Protein AF-A0A0G0PL38-F1 (afdb_monomer_lite)

Radius of gyration: 12.96 Å; chains: 1; bounding box: 29×23×40 Å

Foldseek 3Di:
DDPLQFPFDPQVLQVQLLVLLLVLLCVVCPVRCPPVPSVVLNVVRVPDDRGTNSSVVSLVVDDPVSSVVSLVSDDPVSNVSVVNNVDDD

Sequence (89 aa):
MTVLYYIPPTNEIFEEVRTKAIDLWKAIDSDNDKYGYATSKISQIKDIGNVSDNLMYIVAMFDSGNQVKLIEKLSEEAKEAIEARLNEN

Structure (mmCIF, N/CA/C/O backbone):
data_AF-A0A0G0PL38-F1
#
_entry.id   AF-A0A0G0PL38-F1
#
loop_
_atom_site.group_PDB
_atom_site.id
_atom_site.type_symbol
_atom_site.label_atom_id
_atom_site.label_alt_id
_atom_site.label_comp_id
_atom_site.label_asym_id
_atom_site.label_entity_id
_atom_site.label_seq_id
_atom_site.pdbx_PDB_ins_code
_atom_site.Cartn_x
_atom_site.Cartn_y
_atom_site.Cartn_z
_atom_site.occupancy
_atom_site.B_iso_or_equiv
_atom_site.auth_seq_id
_atom_site.auth_comp_id
_atom_site.auth_asym_id
_atom_site.auth_atom_id
_atom_site.pdbx_PDB_model_num
ATOM 1 N N . MET A 1 1 ? -3.626 -15.130 12.311 1.00 60.94 1 MET A N 1
ATOM 2 C CA . MET A 1 1 ? -4.130 -14.002 11.501 1.00 60.94 1 MET A CA 1
ATOM 3 C C . MET A 1 1 ? -5.315 -13.427 12.242 1.00 60.94 1 MET A C 1
ATOM 5 O O . MET A 1 1 ? -6.121 -14.216 12.723 1.00 60.94 1 MET A O 1
ATOM 9 N N . THR A 1 2 ? -5.333 -12.106 12.405 1.00 66.44 2 THR A N 1
ATOM 10 C CA . THR A 1 2 ? -6.341 -11.361 13.175 1.00 66.44 2 THR A CA 1
ATOM 11 C C . THR A 1 2 ? -7.706 -11.419 12.490 1.00 66.44 2 THR A C 1
ATOM 13 O O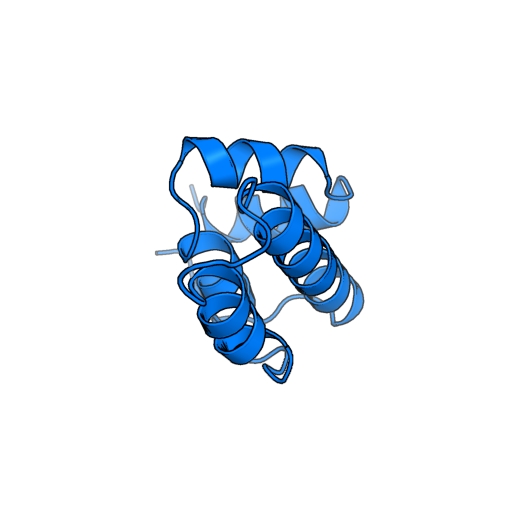 . THR A 1 2 ? -7.778 -11.653 11.277 1.00 66.44 2 THR A O 1
ATOM 16 N N . VAL A 1 3 ? -8.792 -11.171 13.225 1.00 76.88 3 VAL A N 1
ATOM 17 C CA . VAL A 1 3 ? -10.130 -11.048 12.613 1.00 76.88 3 VAL A CA 1
ATOM 18 C C . VAL A 1 3 ? -10.167 -9.854 11.651 1.00 76.88 3 VAL A C 1
ATOM 20 O O . VAL A 1 3 ? -10.796 -9.916 10.594 1.00 76.88 3 VAL A O 1
ATOM 23 N N . LEU A 1 4 ? -9.431 -8.789 11.979 1.00 84.19 4 LEU A N 1
ATOM 24 C CA . LEU A 1 4 ? -9.353 -7.567 11.181 1.00 84.19 4 LEU A CA 1
ATOM 25 C C . LEU A 1 4 ? -8.630 -7.741 9.840 1.00 84.19 4 LEU A C 1
ATOM 27 O O . LEU A 1 4 ? -8.866 -6.940 8.936 1.00 84.19 4 LEU A O 1
ATOM 31 N N . TYR A 1 5 ? -7.785 -8.765 9.677 1.00 87.88 5 TYR A N 1
ATOM 32 C CA . TYR A 1 5 ? -7.007 -8.983 8.449 1.00 87.88 5 TYR A CA 1
ATOM 33 C C . TYR A 1 5 ? -7.888 -9.039 7.190 1.00 87.88 5 TYR A C 1
ATOM 35 O O . TYR A 1 5 ? -7.524 -8.489 6.154 1.00 87.88 5 TYR A O 1
ATOM 43 N N . TYR A 1 6 ? -9.066 -9.660 7.304 1.00 86.44 6 TYR A N 1
ATOM 44 C CA . TYR A 1 6 ? -10.033 -9.828 6.212 1.00 86.44 6 TYR A CA 1
ATOM 45 C C . TYR A 1 6 ? -11.132 -8.758 6.197 1.00 86.44 6 TYR A C 1
ATOM 47 O O . TYR A 1 6 ? -12.097 -8.870 5.440 1.00 86.44 6 TYR A O 1
ATOM 55 N N . ILE A 1 7 ? -11.029 -7.738 7.051 1.00 90.00 7 ILE A N 1
ATOM 56 C CA . ILE A 1 7 ? -12.007 -6.656 7.134 1.00 90.00 7 ILE A CA 1
ATOM 57 C C . ILE A 1 7 ? -11.414 -5.420 6.442 1.00 90.00 7 ILE A C 1
ATOM 59 O O . ILE A 1 7 ? -10.342 -4.950 6.846 1.00 90.00 7 ILE A O 1
ATOM 63 N N . PRO A 1 8 ? -12.095 -4.846 5.433 1.00 93.62 8 PRO A N 1
ATOM 64 C CA . PRO A 1 8 ? -11.608 -3.650 4.755 1.00 93.62 8 PRO A CA 1
ATOM 65 C C . PRO A 1 8 ? -11.561 -2.450 5.723 1.00 93.62 8 PRO A C 1
ATOM 67 O O . PRO A 1 8 ? -12.429 -2.332 6.594 1.00 93.62 8 PRO A O 1
ATOM 70 N N . PRO A 1 9 ? -10.551 -1.564 5.635 1.00 94.69 9 PRO A N 1
ATOM 71 C CA . PRO A 1 9 ? -10.520 -0.311 6.396 1.00 94.69 9 PRO A CA 1
ATOM 72 C C . PRO A 1 9 ? -11.527 0.702 5.827 1.00 94.69 9 PRO A C 1
ATOM 74 O O . PRO A 1 9 ? -12.337 0.388 4.954 1.00 94.69 9 PRO A O 1
ATOM 77 N N . THR A 1 10 ? -11.462 1.953 6.283 1.00 96.94 10 THR A N 1
ATOM 78 C CA . THR A 1 10 ? -12.156 3.052 5.600 1.00 96.94 10 THR A CA 1
ATOM 79 C C . THR A 1 10 ? -11.615 3.227 4.177 1.00 96.94 10 THR A C 1
ATOM 81 O O . THR A 1 10 ? -10.458 2.907 3.890 1.00 96.94 10 THR A O 1
ATOM 84 N N . ASN A 1 11 ? -12.446 3.759 3.274 1.00 97.56 11 ASN A N 1
ATOM 85 C CA . ASN A 1 11 ? -12.012 4.030 1.900 1.00 97.56 11 ASN A CA 1
ATOM 86 C C . ASN A 1 11 ? -10.826 4.997 1.863 1.00 97.56 11 ASN A C 1
ATOM 88 O O . ASN A 1 11 ? -9.921 4.792 1.073 1.00 97.56 11 ASN A O 1
ATOM 92 N N . GLU A 1 12 ? -10.791 6.001 2.738 1.00 97.81 12 GLU A N 1
ATOM 93 C CA . GLU A 1 12 ? -9.691 6.970 2.806 1.00 97.81 12 GLU A CA 1
ATOM 94 C C . GLU A 1 12 ? -8.343 6.290 3.085 1.00 97.81 12 GLU A C 1
ATOM 96 O O . GLU A 1 12 ? -7.390 6.500 2.338 1.00 97.81 12 GLU A O 1
ATOM 101 N N . ILE A 1 13 ? -8.289 5.398 4.081 1.00 98.12 13 ILE A N 1
ATOM 102 C C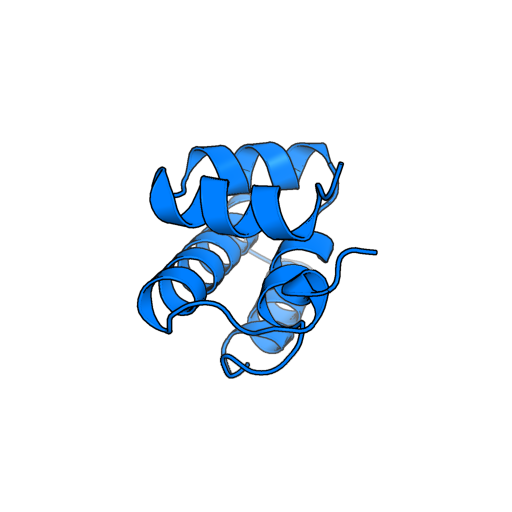A . ILE A 1 13 ? -7.074 4.639 4.419 1.00 98.12 13 ILE A CA 1
ATOM 103 C C . ILE A 1 13 ? -6.673 3.719 3.265 1.00 98.12 13 ILE A C 1
ATOM 105 O O . ILE A 1 13 ? -5.499 3.632 2.905 1.00 98.12 13 ILE A O 1
ATOM 109 N N . PHE A 1 14 ? -7.640 3.026 2.663 1.00 98.25 14 PHE A N 1
ATOM 110 C CA . PHE A 1 14 ? -7.361 2.133 1.543 1.00 98.25 14 PHE A CA 1
ATOM 111 C C . PHE A 1 14 ? -6.789 2.878 0.330 1.00 98.25 14 PHE A C 1
ATOM 113 O O . PHE A 1 14 ? -5.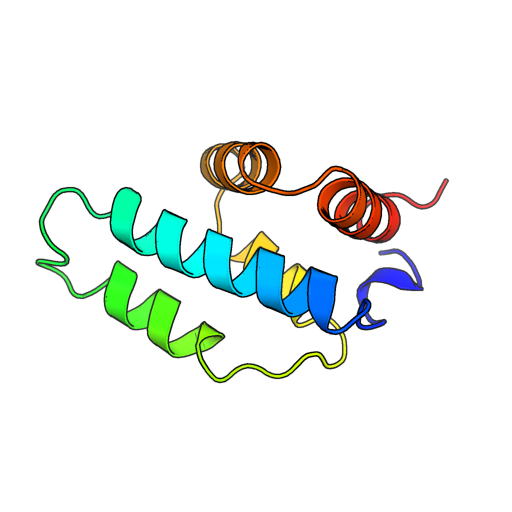790 2.454 -0.255 1.00 98.25 14 PHE A O 1
ATOM 120 N N . GLU A 1 15 ? -7.409 3.998 -0.032 1.00 98.12 15 GLU A N 1
ATOM 121 C CA . GLU A 1 15 ? -6.998 4.860 -1.137 1.00 98.12 15 GLU A CA 1
ATOM 122 C C . GLU A 1 15 ? -5.612 5.464 -0.903 1.00 98.12 15 GLU A C 1
ATOM 124 O O . GLU A 1 15 ? -4.787 5.498 -1.824 1.00 98.12 15 GLU A O 1
ATOM 129 N N . GLU A 1 16 ? -5.321 5.878 0.332 1.00 98.31 16 GLU A N 1
ATOM 130 C CA . GLU A 1 16 ? -3.999 6.355 0.723 1.00 98.31 16 GLU A CA 1
ATOM 131 C C . GLU A 1 16 ? -2.941 5.266 0.518 1.00 98.31 16 GLU A C 1
ATOM 133 O O . GLU A 1 16 ? -1.977 5.476 -0.227 1.00 98.31 16 GLU A O 1
ATOM 138 N N . VAL A 1 17 ? -3.137 4.087 1.117 1.00 98.25 17 VAL A N 1
ATOM 139 C CA . VAL A 1 17 ? -2.179 2.975 1.030 1.00 98.25 17 VAL A CA 1
ATOM 140 C C . VAL A 1 17 ? -1.969 2.552 -0.418 1.00 98.25 17 VAL A C 1
ATOM 142 O O . VAL A 1 17 ? -0.824 2.388 -0.847 1.00 98.25 17 VAL A O 1
ATOM 145 N N . ARG A 1 18 ? -3.041 2.444 -1.211 1.00 98.06 18 ARG A N 1
ATOM 146 C CA . ARG A 1 18 ? -2.949 2.109 -2.638 1.00 98.06 18 ARG A CA 1
ATOM 147 C C . ARG A 1 18 ? -2.148 3.151 -3.411 1.00 98.06 18 ARG A C 1
ATOM 149 O O . ARG A 1 18 ? -1.255 2.790 -4.177 1.00 98.06 18 ARG A O 1
ATOM 156 N N . THR A 1 19 ? -2.433 4.433 -3.201 1.00 98.06 19 THR A N 1
ATOM 157 C CA . THR A 1 19 ? -1.736 5.526 -3.889 1.00 98.06 19 THR A CA 1
ATOM 158 C C . THR A 1 19 ? -0.248 5.526 -3.542 1.00 98.06 19 THR A C 1
ATOM 160 O O . THR A 1 19 ? 0.594 5.523 -4.441 1.00 98.06 19 THR A O 1
ATOM 163 N N . LYS A 1 20 ? 0.098 5.428 -2.252 1.00 98.19 20 LYS A N 1
ATOM 164 C CA . LYS A 1 20 ? 1.499 5.385 -1.804 1.00 98.19 20 LYS A CA 1
ATOM 165 C C . LYS A 1 20 ? 2.229 4.122 -2.256 1.00 98.19 20 LYS A C 1
ATOM 167 O O . LYS A 1 20 ? 3.415 4.200 -2.574 1.00 98.19 20 LYS A O 1
ATOM 172 N N . ALA A 1 21 ? 1.541 2.986 -2.351 1.00 97.69 21 ALA A N 1
ATOM 173 C CA . ALA A 1 21 ? 2.097 1.759 -2.915 1.00 97.69 21 ALA A CA 1
ATOM 174 C C . ALA A 1 21 ? 2.418 1.911 -4.409 1.00 97.69 21 ALA A C 1
ATOM 176 O O . ALA A 1 21 ? 3.495 1.510 -4.848 1.00 97.69 21 ALA A O 1
ATOM 177 N N . ILE A 1 22 ? 1.526 2.524 -5.193 1.00 96.50 22 ILE A N 1
ATOM 178 C CA . ILE A 1 22 ? 1.772 2.814 -6.615 1.00 96.50 22 ILE A CA 1
ATOM 179 C C . ILE A 1 22 ? 2.973 3.754 -6.775 1.00 96.50 22 ILE A C 1
ATOM 181 O O . ILE A 1 22 ? 3.830 3.514 -7.627 1.00 96.50 22 ILE A O 1
ATOM 185 N N . ASP A 1 23 ? 3.065 4.794 -5.948 1.00 95.44 23 ASP A N 1
ATOM 186 C CA . ASP A 1 23 ? 4.201 5.719 -5.963 1.00 95.44 23 ASP A CA 1
ATOM 187 C C . ASP A 1 23 ? 5.512 5.022 -5.582 1.00 95.44 23 ASP A C 1
ATOM 189 O O . ASP A 1 23 ? 6.550 5.269 -6.198 1.00 95.44 23 ASP A O 1
ATOM 193 N N . LEU A 1 24 ? 5.473 4.109 -4.608 1.00 95.94 24 LEU A N 1
ATOM 194 C CA . LEU A 1 24 ? 6.639 3.324 -4.221 1.00 95.94 24 LEU A CA 1
ATOM 195 C C . LEU A 1 24 ? 7.085 2.374 -5.340 1.00 95.94 24 LEU A C 1
ATOM 197 O O . LEU A 1 24 ? 8.282 2.293 -5.604 1.00 95.94 24 LEU A O 1
ATOM 201 N N . TRP A 1 25 ? 6.158 1.716 -6.046 1.00 94.88 25 TRP A N 1
ATOM 202 C CA . TRP A 1 25 ? 6.498 0.893 -7.215 1.00 94.88 25 TRP A CA 1
ATOM 203 C C . TRP A 1 25 ? 7.221 1.695 -8.294 1.00 94.88 25 TRP A C 1
ATOM 205 O O . TRP A 1 25 ? 8.243 1.242 -8.805 1.00 94.88 25 TRP A O 1
ATOM 215 N N . LYS A 1 26 ? 6.739 2.907 -8.589 1.00 91.94 26 LYS A N 1
ATOM 216 C CA . LYS A 1 26 ? 7.396 3.820 -9.538 1.00 91.94 26 LYS A CA 1
ATOM 217 C C . LYS A 1 26 ? 8.788 4.250 -9.068 1.00 91.94 26 LYS A C 1
ATOM 219 O O . LYS A 1 26 ? 9.658 4.469 -9.898 1.00 91.94 26 LYS A O 1
ATOM 224 N N . ALA A 1 27 ? 8.994 4.391 -7.759 1.00 91.19 27 ALA A N 1
ATOM 225 C CA . ALA A 1 27 ? 10.269 4.825 -7.189 1.00 91.19 27 ALA A CA 1
ATOM 226 C C . ALA A 1 27 ? 11.315 3.701 -7.076 1.00 91.19 27 ALA A C 1
ATOM 228 O O . ALA A 1 27 ? 12.510 3.983 -7.132 1.00 91.19 27 ALA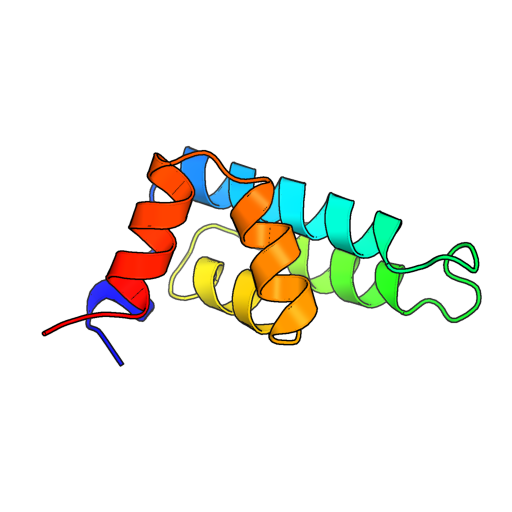 A O 1
ATOM 229 N N . ILE A 1 28 ? 10.889 2.448 -6.881 1.00 88.12 28 ILE A N 1
ATOM 230 C CA . ILE A 1 28 ? 11.795 1.288 -6.796 1.00 88.12 28 ILE A CA 1
ATOM 231 C C . ILE A 1 28 ? 12.405 0.968 -8.164 1.00 88.12 28 ILE A C 1
ATOM 233 O O . ILE A 1 28 ? 13.550 0.525 -8.236 1.00 88.12 28 ILE A O 1
ATOM 237 N N . ASP A 1 29 ? 11.659 1.192 -9.243 1.00 80.75 29 ASP A N 1
ATOM 238 C CA . ASP A 1 29 ? 12.109 0.883 -10.597 1.00 80.75 29 ASP A CA 1
ATOM 239 C C . ASP A 1 29 ? 13.024 1.980 -11.161 1.00 80.75 29 ASP A C 1
ATOM 241 O O . ASP A 1 29 ? 12.619 2.861 -11.922 1.00 80.75 29 ASP A O 1
ATOM 245 N N . SER A 1 30 ? 14.293 1.933 -10.751 1.00 71.62 30 SER A N 1
ATOM 246 C CA . SER A 1 30 ? 15.329 2.898 -11.139 1.00 71.62 30 SER A CA 1
ATOM 247 C C . SER A 1 30 ? 15.700 2.861 -12.625 1.00 71.62 30 SER A C 1
ATOM 249 O O . SER A 1 30 ? 16.333 3.797 -13.110 1.00 71.62 30 SER A O 1
ATOM 251 N N . ASP A 1 31 ? 15.305 1.809 -13.347 1.00 76.38 31 ASP A N 1
ATOM 252 C CA . ASP A 1 31 ? 15.638 1.589 -14.759 1.00 76.38 31 ASP A CA 1
ATOM 253 C C . ASP A 1 31 ? 14.487 1.990 -15.700 1.00 76.38 31 ASP A C 1
ATOM 255 O O . ASP A 1 31 ? 14.429 1.537 -16.845 1.00 76.38 31 ASP A O 1
ATOM 259 N N . ASN A 1 32 ? 13.576 2.858 -15.242 1.00 73.25 32 ASN A N 1
ATOM 260 C CA . ASN A 1 32 ? 12.428 3.337 -16.018 1.00 73.25 32 ASN A CA 1
ATOM 261 C C . ASN A 1 32 ? 11.538 2.187 -16.531 1.00 73.25 32 ASN A C 1
ATOM 263 O O . ASN A 1 32 ? 11.128 2.185 -17.693 1.00 73.25 32 ASN A O 1
ATOM 267 N N . ASP A 1 33 ? 11.278 1.186 -15.684 1.00 79.81 33 ASP A N 1
ATOM 268 C CA . ASP A 1 33 ? 10.416 0.038 -15.996 1.00 79.81 33 ASP A CA 1
ATOM 269 C C . ASP A 1 33 ? 10.863 -0.745 -17.239 1.00 79.81 33 ASP A C 1
ATOM 271 O O . ASP A 1 33 ? 10.066 -1.354 -17.952 1.00 79.81 33 ASP A O 1
ATOM 275 N N . LYS A 1 34 ? 12.180 -0.787 -17.483 1.00 78.50 34 LYS A N 1
ATOM 276 C CA . LYS A 1 34 ? 12.803 -1.488 -18.620 1.00 78.50 34 LYS A CA 1
ATOM 277 C C . LYS A 1 34 ? 12.323 -2.935 -18.791 1.00 78.50 34 LYS A C 1
ATOM 279 O O . LYS A 1 34 ? 12.309 -3.439 -19.913 1.00 78.5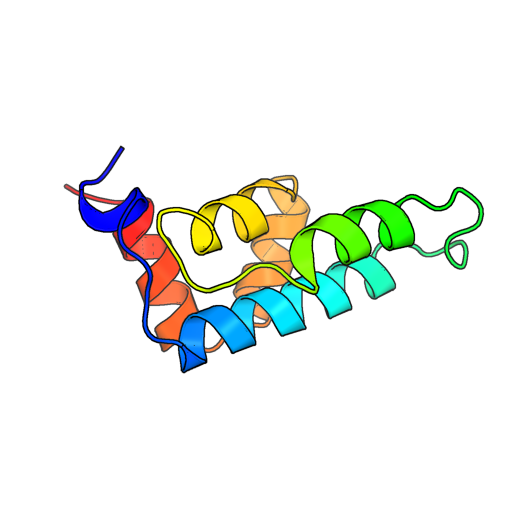0 34 LYS A O 1
ATOM 284 N N . TYR A 1 35 ? 11.946 -3.598 -17.699 1.00 82.00 35 TYR A N 1
ATOM 285 C CA . TYR A 1 35 ? 11.457 -4.980 -17.697 1.00 82.00 35 TYR A CA 1
ATOM 286 C C . TYR A 1 35 ? 9.958 -5.114 -17.372 1.00 82.00 35 TYR A C 1
ATOM 288 O O . TYR A 1 35 ? 9.473 -6.236 -17.233 1.00 82.00 35 TYR A O 1
ATOM 296 N N . GLY A 1 36 ? 9.212 -4.010 -17.256 1.00 86.06 36 GLY A N 1
ATOM 297 C CA . GLY A 1 36 ? 7.765 -4.028 -17.010 1.00 86.06 36 GLY A CA 1
ATOM 298 C C . GLY A 1 36 ? 7.352 -4.457 -15.597 1.00 86.06 36 GLY A C 1
ATOM 299 O O . GLY A 1 36 ? 6.178 -4.775 -15.369 1.00 86.06 36 GLY A O 1
ATOM 300 N N . TYR A 1 37 ? 8.298 -4.554 -14.657 1.00 87.31 37 TYR A N 1
ATOM 301 C CA . TYR A 1 37 ? 8.042 -5.118 -13.334 1.00 87.31 37 TYR A CA 1
ATOM 302 C C . TYR A 1 37 ? 7.143 -4.204 -12.501 1.00 87.31 37 TYR A C 1
ATOM 304 O O . TYR A 1 37 ? 6.113 -4.665 -11.995 1.00 87.31 37 TYR A O 1
ATOM 312 N N . ALA A 1 38 ? 7.466 -2.912 -12.414 1.00 90.94 38 ALA A N 1
ATOM 313 C CA . ALA A 1 38 ? 6.616 -1.952 -11.724 1.00 90.94 38 ALA A CA 1
ATOM 314 C C . ALA A 1 38 ? 5.266 -1.801 -12.433 1.00 90.94 38 ALA A C 1
ATOM 316 O O . ALA A 1 38 ? 4.231 -1.809 -11.761 1.00 90.94 38 ALA A O 1
ATOM 317 N N . THR A 1 39 ? 5.233 -1.761 -13.771 1.00 92.75 39 THR A N 1
ATOM 318 C CA . THR A 1 39 ? 3.962 -1.664 -14.517 1.00 92.75 39 THR A CA 1
ATOM 319 C C . THR A 1 39 ? 3.030 -2.839 -14.234 1.00 92.75 39 THR A C 1
ATOM 321 O O . THR A 1 39 ? 1.827 -2.637 -14.028 1.00 92.75 39 THR A O 1
ATOM 324 N N . SER A 1 40 ? 3.561 -4.063 -14.174 1.00 92.94 40 SER A N 1
ATOM 325 C CA . SER A 1 40 ? 2.771 -5.259 -13.857 1.00 92.94 40 SER A CA 1
ATOM 326 C C . SER A 1 40 ? 2.192 -5.205 -12.442 1.00 92.94 40 SER A C 1
ATOM 328 O O . SER A 1 40 ? 1.006 -5.484 -12.247 1.00 92.94 40 SER A O 1
ATOM 330 N N . LYS A 1 41 ? 2.992 -4.792 -11.451 1.00 94.88 41 LYS A N 1
ATOM 331 C CA . LYS A 1 41 ? 2.549 -4.687 -10.052 1.00 94.88 41 LYS A CA 1
ATOM 332 C C . LYS A 1 41 ? 1.525 -3.577 -9.849 1.00 94.88 41 LYS A C 1
ATOM 334 O O . LYS A 1 41 ? 0.498 -3.809 -9.220 1.00 94.88 41 LYS A O 1
ATOM 339 N N . ILE A 1 42 ? 1.744 -2.409 -10.449 1.00 95.62 42 ILE A N 1
ATOM 340 C CA . ILE A 1 42 ? 0.782 -1.299 -10.429 1.00 95.62 42 ILE A CA 1
ATOM 341 C C . ILE A 1 42 ? -0.536 -1.726 -11.078 1.00 95.62 42 ILE A C 1
ATOM 343 O O . ILE A 1 42 ? -1.600 -1.448 -10.534 1.00 95.62 42 ILE A O 1
ATOM 347 N N . SER A 1 43 ? -0.488 -2.441 -12.204 1.00 95.19 43 SER A N 1
ATOM 348 C CA . SER A 1 43 ? -1.699 -2.903 -12.894 1.00 95.19 43 SER A CA 1
ATOM 349 C C . SER A 1 43 ? -2.532 -3.885 -12.068 1.00 95.19 43 SER A C 1
ATOM 351 O O . SER A 1 43 ? -3.747 -3.899 -12.228 1.00 95.19 43 SER A O 1
ATOM 353 N N . GLN A 1 44 ? -1.911 -4.660 -11.171 1.00 95.12 44 GLN A N 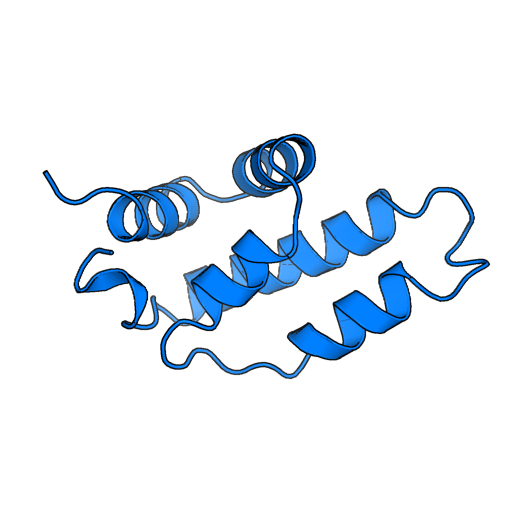1
ATOM 354 C CA . GLN A 1 44 ? -2.624 -5.567 -10.260 1.00 95.12 44 GLN A CA 1
ATOM 355 C C . GLN A 1 44 ? -3.414 -4.823 -9.182 1.00 95.12 44 GLN A C 1
ATOM 357 O O . GLN A 1 44 ? -4.451 -5.315 -8.747 1.00 95.12 44 GLN A O 1
ATOM 362 N N . ILE A 1 45 ? -2.942 -3.646 -8.756 1.00 96.38 45 ILE A N 1
ATOM 363 C CA . ILE A 1 45 ? -3.556 -2.918 -7.641 1.00 96.38 45 ILE A CA 1
ATOM 364 C C . ILE A 1 45 ? -4.314 -1.663 -8.051 1.00 96.38 45 ILE A C 1
ATOM 366 O O . ILE A 1 45 ? -5.159 -1.229 -7.290 1.00 96.38 45 ILE A O 1
ATOM 370 N N . LYS A 1 46 ? -4.072 -1.058 -9.216 1.00 93.88 46 LYS A N 1
ATOM 371 C CA . LYS A 1 46 ? -4.671 0.248 -9.564 1.00 93.88 46 LYS A CA 1
ATOM 372 C C . LYS A 1 46 ? -6.208 0.255 -9.559 1.00 93.88 46 LYS A C 1
ATOM 374 O O . LYS A 1 46 ? -6.795 1.260 -9.179 1.00 93.88 46 LYS A O 1
ATOM 379 N N . ASP A 1 47 ? -6.825 -0.869 -9.928 1.00 93.69 47 ASP A N 1
ATOM 380 C CA . ASP A 1 47 ? -8.281 -1.022 -10.051 1.00 93.69 47 ASP A CA 1
ATOM 381 C C . ASP A 1 47 ? -8.871 -1.869 -8.908 1.00 93.69 47 ASP A C 1
ATOM 383 O O . ASP A 1 47 ? -10.048 -2.235 -8.935 1.00 93.69 47 ASP A O 1
ATOM 387 N N . ILE A 1 48 ? -8.060 -2.215 -7.898 1.00 95.56 48 ILE A N 1
ATOM 388 C CA . ILE A 1 48 ? -8.515 -3.033 -6.777 1.00 95.56 48 ILE A CA 1
ATOM 389 C C . ILE A 1 48 ? -9.389 -2.200 -5.833 1.00 95.56 48 ILE A C 1
ATOM 391 O O . ILE A 1 48 ? -9.024 -1.095 -5.424 1.00 95.56 48 ILE A O 1
ATOM 395 N N . GLY A 1 49 ? -10.565 -2.734 -5.500 1.00 96.06 49 GLY A N 1
ATOM 396 C CA . GLY A 1 49 ? -11.516 -2.100 -4.588 1.00 96.06 49 GLY A CA 1
ATOM 397 C C . GLY A 1 49 ? -11.202 -2.377 -3.118 1.00 96.06 49 GLY A C 1
ATOM 398 O O . GLY A 1 49 ? -10.549 -3.370 -2.789 1.00 96.06 49 GLY A O 1
ATOM 399 N N . ASN A 1 50 ? -11.722 -1.528 -2.231 1.00 97.12 50 ASN A N 1
ATOM 400 C CA . ASN A 1 50 ? -11.611 -1.693 -0.783 1.00 97.12 50 ASN A CA 1
ATOM 401 C C . ASN A 1 50 ? -12.553 -2.798 -0.271 1.00 97.12 50 ASN A C 1
ATOM 403 O O . ASN A 1 50 ? -13.640 -2.529 0.238 1.00 97.12 50 ASN A O 1
ATOM 407 N N . VAL A 1 51 ? -12.166 -4.056 -0.469 1.00 96.19 51 VAL A N 1
ATOM 408 C CA . VAL A 1 51 ? -12.934 -5.234 -0.046 1.00 96.19 51 VAL A CA 1
ATOM 409 C C . VAL A 1 51 ? -12.009 -6.272 0.583 1.00 96.19 51 VAL A C 1
ATOM 411 O O . VAL A 1 51 ? -10.874 -6.434 0.142 1.00 96.19 51 VAL A O 1
ATOM 414 N N . SER A 1 52 ? -12.511 -7.002 1.583 1.00 93.19 52 SER A N 1
ATOM 415 C CA . SER A 1 52 ? -11.788 -8.104 2.234 1.00 93.19 52 SER A CA 1
ATOM 416 C C . SER A 1 52 ? -10.380 -7.681 2.708 1.00 93.19 52 SER A C 1
ATOM 418 O O . SER A 1 52 ? -10.196 -6.636 3.332 1.00 93.19 52 SER A O 1
ATOM 420 N N . ASP A 1 53 ? -9.385 -8.487 2.373 1.00 93.12 53 ASP A N 1
ATOM 421 C CA . ASP A 1 53 ? -7.965 -8.395 2.660 1.00 93.12 53 ASP A CA 1
ATOM 422 C C . ASP A 1 53 ? -7.186 -7.584 1.618 1.00 93.12 53 ASP A C 1
ATOM 424 O O . ASP A 1 53 ? -5.958 -7.551 1.672 1.00 93.12 53 ASP A O 1
ATOM 428 N N . ASN A 1 54 ? -7.849 -6.882 0.691 1.00 97.12 54 ASN A N 1
ATOM 429 C CA . ASN A 1 54 ? -7.159 -6.156 -0.380 1.00 97.12 54 ASN A CA 1
ATOM 430 C C . ASN A 1 54 ? -6.169 -5.104 0.140 1.00 97.12 54 ASN A C 1
ATOM 432 O O . ASN A 1 54 ? -5.153 -4.853 -0.506 1.00 97.12 54 ASN A O 1
ATOM 436 N N . LEU A 1 55 ? -6.424 -4.514 1.316 1.00 96.81 55 LEU A N 1
ATOM 437 C CA . LEU A 1 55 ? -5.446 -3.645 1.974 1.00 96.81 55 LEU A CA 1
ATOM 438 C C . LEU A 1 55 ? -4.148 -4.414 2.261 1.00 96.81 55 LEU A C 1
ATOM 440 O O . LEU A 1 55 ? -3.060 -3.974 1.896 1.00 96.81 55 LEU A O 1
ATOM 444 N N . MET A 1 56 ? -4.271 -5.581 2.894 1.00 96.38 56 MET A N 1
ATOM 445 C CA . MET A 1 56 ? -3.125 -6.402 3.274 1.00 96.38 56 MET A CA 1
ATOM 446 C C . MET A 1 56 ? -2.467 -7.060 2.066 1.00 96.38 56 MET A C 1
ATOM 448 O O . MET A 1 56 ? -1.247 -7.200 2.062 1.00 96.38 56 MET A O 1
ATOM 452 N N . TYR A 1 57 ? -3.229 -7.375 1.018 1.00 96.62 57 TYR A N 1
ATOM 453 C CA . TYR A 1 57 ? -2.695 -7.799 -0.273 1.00 96.62 57 TYR A CA 1
ATOM 454 C C . TYR A 1 57 ? -1.733 -6.752 -0.847 1.00 96.62 57 TYR A C 1
ATOM 456 O O . TYR A 1 57 ? -0.606 -7.102 -1.193 1.00 96.62 57 TYR A O 1
ATOM 464 N N . ILE A 1 58 ? -2.126 -5.468 -0.880 1.00 97.50 58 ILE A N 1
ATOM 465 C CA . ILE A 1 58 ? -1.264 -4.374 -1.365 1.00 97.50 58 ILE A CA 1
ATOM 466 C C . ILE A 1 58 ? 0.038 -4.304 -0.554 1.00 97.50 58 ILE A C 1
ATOM 468 O O . ILE A 1 58 ? 1.118 -4.231 -1.142 1.00 97.50 58 ILE A O 1
ATOM 472 N N . VAL A 1 59 ? -0.051 -4.350 0.780 1.00 96.88 59 VAL A N 1
ATOM 473 C CA . VAL A 1 59 ? 1.117 -4.282 1.678 1.00 96.88 59 VAL A CA 1
ATOM 474 C C . VAL A 1 59 ? 2.036 -5.496 1.491 1.00 96.88 59 VAL A C 1
ATOM 476 O O . VAL A 1 59 ? 3.254 -5.347 1.380 1.00 96.88 59 VAL A O 1
ATOM 479 N N . ALA A 1 60 ? 1.464 -6.697 1.393 1.00 95.88 60 ALA A N 1
ATOM 480 C CA . ALA A 1 60 ? 2.198 -7.954 1.277 1.00 95.88 60 ALA A CA 1
ATOM 481 C C . ALA A 1 60 ? 2.927 -8.134 -0.067 1.00 95.88 60 ALA A C 1
ATOM 483 O O . ALA A 1 60 ? 3.783 -9.010 -0.177 1.00 95.88 60 ALA A O 1
ATOM 484 N N . MET A 1 61 ? 2.636 -7.315 -1.086 1.00 95.69 61 MET A N 1
ATOM 485 C CA . MET A 1 61 ? 3.379 -7.350 -2.353 1.00 95.69 61 MET A CA 1
ATOM 486 C C . MET A 1 61 ? 4.835 -6.880 -2.227 1.00 95.69 61 MET A C 1
ATOM 488 O O . MET A 1 61 ? 5.634 -7.144 -3.129 1.00 95.69 61 MET A O 1
ATOM 492 N N . PHE A 1 62 ? 5.169 -6.156 -1.159 1.00 95.81 62 PHE A N 1
ATOM 493 C CA . PHE A 1 62 ? 6.510 -5.643 -0.906 1.00 95.81 62 PHE A CA 1
ATOM 494 C C . PHE A 1 62 ? 7.290 -6.575 0.025 1.00 95.81 62 PHE A C 1
ATOM 496 O O . PHE A 1 62 ? 6.724 -7.157 0.950 1.00 95.81 62 PHE A O 1
ATOM 503 N N . ASP A 1 63 ? 8.604 -6.683 -0.191 1.00 94.88 63 ASP A N 1
ATOM 504 C CA . ASP A 1 63 ? 9.522 -7.257 0.800 1.00 94.88 63 ASP A CA 1
ATOM 505 C C . ASP A 1 63 ? 9.599 -6.385 2.065 1.00 94.88 63 ASP A C 1
ATOM 507 O O . ASP A 1 63 ? 9.162 -5.235 2.066 1.00 94.88 63 ASP A O 1
ATOM 511 N N . SER A 1 64 ? 10.185 -6.908 3.145 1.00 94.50 64 SER A N 1
ATOM 512 C CA . SER A 1 64 ? 10.245 -6.212 4.437 1.00 94.50 64 SER A CA 1
ATOM 513 C C . SER A 1 64 ? 10.912 -4.832 4.369 1.00 94.50 64 SER A C 1
ATOM 515 O O . SER A 1 64 ? 10.463 -3.905 5.040 1.00 94.50 64 SER A O 1
ATOM 517 N N . GLY A 1 65 ? 11.942 -4.651 3.538 1.00 96.00 65 GLY A N 1
ATOM 518 C CA . GLY A 1 65 ? 12.616 -3.361 3.384 1.00 96.00 65 GLY A CA 1
ATOM 519 C C . GLY A 1 65 ? 11.731 -2.328 2.690 1.00 96.00 65 GLY A C 1
ATOM 520 O O . GLY A 1 65 ? 11.706 -1.157 3.072 1.00 96.00 65 GLY A O 1
ATOM 521 N N . ASN A 1 66 ? 10.971 -2.754 1.686 1.00 96.06 66 ASN A N 1
ATOM 522 C CA . ASN A 1 66 ? 10.042 -1.889 0.971 1.00 96.06 66 ASN A CA 1
ATOM 523 C C . ASN A 1 66 ? 8.712 -1.694 1.720 1.00 96.06 66 ASN A C 1
ATOM 525 O O . ASN A 1 66 ? 8.111 -0.630 1.591 1.00 96.06 66 ASN A O 1
ATOM 529 N N . GLN A 1 67 ? 8.299 -2.634 2.572 1.00 97.25 67 GLN A N 1
ATOM 530 C CA . GLN A 1 67 ? 7.190 -2.437 3.510 1.00 97.25 67 GLN A CA 1
ATOM 531 C C . GLN A 1 67 ? 7.491 -1.285 4.472 1.00 97.25 67 GLN A C 1
ATOM 533 O O . GLN A 1 67 ? 6.657 -0.400 4.619 1.00 97.25 67 GLN A O 1
ATOM 538 N N . VAL A 1 68 ? 8.698 -1.223 5.048 1.00 96.56 68 VAL A N 1
ATOM 539 C CA . VAL A 1 68 ? 9.101 -0.099 5.916 1.00 96.56 68 VAL A CA 1
ATOM 540 C C . VAL A 1 68 ? 9.003 1.234 5.169 1.00 96.56 68 VAL A C 1
ATOM 542 O O . VAL A 1 68 ? 8.367 2.163 5.657 1.00 96.56 68 VAL A O 1
ATOM 545 N N . LYS A 1 69 ? 9.525 1.310 3.938 1.00 97.38 69 LYS A N 1
ATOM 546 C CA . LYS A 1 69 ? 9.432 2.526 3.106 1.00 97.38 69 LYS A CA 1
ATOM 547 C C . LYS A 1 69 ? 7.996 2.918 2.760 1.00 97.38 69 LYS A C 1
ATOM 549 O O . LYS A 1 69 ? 7.730 4.101 2.555 1.00 97.38 69 LYS A O 1
ATOM 554 N N . LEU A 1 70 ? 7.093 1.945 2.611 1.00 97.81 70 LEU A N 1
ATOM 555 C CA . LEU A 1 70 ? 5.672 2.213 2.411 1.00 97.81 70 LEU A CA 1
ATOM 556 C C . LEU A 1 70 ? 5.080 2.817 3.685 1.00 97.81 70 LEU A C 1
ATOM 558 O O . LEU A 1 70 ? 4.524 3.906 3.614 1.00 97.81 70 LEU A O 1
ATOM 562 N N . ILE A 1 71 ? 5.265 2.154 4.830 1.00 97.12 71 ILE A N 1
ATOM 563 C CA . ILE A 1 71 ? 4.777 2.594 6.145 1.00 97.12 71 ILE A CA 1
ATOM 564 C C . ILE A 1 71 ? 5.262 4.011 6.481 1.00 97.12 71 ILE A C 1
ATOM 566 O O . ILE A 1 71 ? 4.462 4.838 6.902 1.00 97.12 71 ILE A O 1
ATOM 570 N N . GLU A 1 72 ? 6.526 4.346 6.218 1.00 96.94 72 GLU A N 1
ATOM 571 C CA . GLU A 1 72 ? 7.087 5.692 6.438 1.00 96.94 72 GLU A CA 1
ATOM 572 C C . GLU A 1 72 ? 6.388 6.808 5.638 1.00 96.94 72 GLU A C 1
ATOM 574 O O . GLU A 1 72 ? 6.501 7.982 5.992 1.00 96.94 72 GLU A O 1
ATOM 579 N N . LYS A 1 73 ? 5.675 6.470 4.557 1.00 96.62 73 LYS A N 1
ATOM 580 C CA . LYS A 1 73 ? 4.960 7.426 3.691 1.00 96.62 73 LYS A CA 1
ATOM 581 C C . LYS A 1 73 ? 3.484 7.603 4.050 1.00 96.62 73 LYS A C 1
ATOM 583 O O . LYS A 1 73 ? 2.826 8.419 3.400 1.00 96.62 73 LYS A O 1
ATOM 588 N N . LEU A 1 74 ? 2.978 6.818 4.996 1.00 98.06 74 LEU A N 1
ATOM 589 C CA . LEU A 1 74 ? 1.577 6.811 5.403 1.00 98.06 74 LEU A CA 1
ATOM 590 C C . LEU A 1 74 ? 1.316 7.777 6.563 1.00 98.06 74 LEU A C 1
ATOM 592 O O . LEU A 1 74 ? 2.215 8.085 7.351 1.00 98.06 74 LEU A O 1
ATOM 596 N N . SER A 1 75 ? 0.067 8.214 6.669 1.00 98.12 75 SER A N 1
ATOM 597 C CA . SER A 1 75 ? -0.522 8.831 7.853 1.00 98.12 75 SER A CA 1
ATOM 598 C C . SER A 1 75 ? -0.446 7.892 9.058 1.00 98.12 75 SER A C 1
ATOM 600 O O . SER A 1 75 ? -0.348 6.672 8.904 1.00 98.12 75 SER A O 1
ATOM 602 N N . GLU A 1 76 ? -0.490 8.448 10.270 1.00 97.62 76 GLU A N 1
ATOM 603 C CA . GLU A 1 76 ? -0.506 7.626 11.486 1.00 97.62 76 GLU A CA 1
ATOM 604 C C . GLU A 1 76 ? -1.747 6.724 11.518 1.00 97.62 76 GLU A C 1
ATOM 606 O O . GLU A 1 76 ? -1.634 5.538 11.813 1.00 97.62 76 GLU A O 1
ATOM 611 N N . GLU A 1 77 ? -2.901 7.224 11.075 1.00 97.38 77 GLU A N 1
ATOM 612 C CA . GLU A 1 77 ? -4.146 6.459 11.005 1.00 97.38 77 GLU A CA 1
ATOM 613 C C . GLU A 1 77 ? -4.030 5.239 10.075 1.00 97.38 77 GLU A C 1
ATOM 615 O O . GLU A 1 77 ? -4.508 4.146 10.392 1.00 97.38 77 GLU A O 1
ATOM 620 N N . ALA A 1 78 ? -3.371 5.392 8.923 1.00 97.69 78 ALA A N 1
ATOM 621 C CA . ALA A 1 78 ? -3.139 4.279 8.009 1.00 97.69 78 ALA A CA 1
ATOM 622 C C . ALA A 1 78 ? -2.117 3.271 8.565 1.00 97.69 78 ALA A C 1
ATOM 624 O O . ALA A 1 78 ? -2.279 2.064 8.350 1.00 97.69 78 ALA A O 1
ATOM 625 N N . LYS A 1 79 ? -1.100 3.727 9.311 1.00 97.00 79 LYS A N 1
ATOM 626 C CA . LYS A 1 79 ? -0.149 2.840 10.006 1.00 97.00 79 LYS A CA 1
ATOM 627 C C . LYS A 1 79 ? -0.851 2.015 11.076 1.00 97.00 79 LYS A C 1
ATOM 629 O O . LYS A 1 79 ? -0.731 0.792 11.057 1.00 97.00 79 LYS A O 1
ATOM 634 N N . GLU A 1 80 ? -1.631 2.661 11.938 1.00 95.50 80 GLU A N 1
ATOM 635 C CA . GLU A 1 80 ? -2.417 2.004 12.987 1.00 95.50 80 GLU A CA 1
ATOM 636 C C . GLU A 1 80 ? -3.388 0.979 12.389 1.00 95.50 80 GLU A C 1
ATOM 638 O O . GLU A 1 80 ? -3.517 -0.139 12.890 1.00 95.50 80 GLU A O 1
ATOM 643 N N . ALA A 1 81 ? -4.031 1.308 11.265 1.00 94.88 81 ALA A N 1
ATOM 644 C CA . ALA A 1 81 ? -4.927 0.386 10.578 1.00 94.88 81 ALA A CA 1
ATOM 645 C C . ALA A 1 81 ? -4.212 -0.862 10.032 1.00 94.88 81 ALA A C 1
ATOM 647 O O . ALA A 1 81 ? -4.803 -1.948 10.032 1.00 94.88 81 ALA A O 1
ATOM 648 N N . ILE A 1 82 ? -2.973 -0.736 9.555 1.00 94.94 82 ILE A N 1
ATOM 649 C CA . ILE A 1 82 ? -2.160 -1.888 9.139 1.00 94.94 82 ILE A CA 1
ATOM 650 C C . ILE A 1 82 ? -1.694 -2.671 10.369 1.00 94.94 82 ILE A C 1
ATOM 652 O O . ILE A 1 82 ? -1.805 -3.897 10.389 1.00 94.94 82 ILE A O 1
ATOM 656 N N . GLU A 1 83 ? -1.226 -1.985 11.410 1.00 93.44 83 GLU A N 1
ATOM 657 C CA . GLU A 1 83 ? -0.743 -2.613 12.638 1.00 93.44 83 GLU A CA 1
ATOM 658 C C . GLU A 1 83 ? -1.835 -3.439 13.323 1.00 93.44 83 GLU A C 1
ATOM 660 O O . GLU A 1 83 ? -1.612 -4.612 13.612 1.00 93.44 83 GLU A O 1
ATOM 665 N N . ALA A 1 84 ? -3.044 -2.894 13.474 1.00 91.81 84 ALA A N 1
ATOM 666 C CA . ALA A 1 84 ? -4.191 -3.603 14.046 1.00 91.81 84 ALA A CA 1
ATOM 667 C C . ALA A 1 84 ? -4.572 -4.875 13.261 1.00 91.81 84 ALA A C 1
ATOM 669 O O . ALA A 1 84 ? -5.157 -5.807 13.807 1.00 91.81 84 ALA A O 1
ATOM 670 N N . ARG A 1 85 ? -4.240 -4.944 11.965 1.00 91.25 85 ARG A N 1
ATOM 671 C CA . ARG A 1 85 ? -4.458 -6.140 11.131 1.00 91.25 85 ARG A CA 1
ATOM 672 C C . ARG A 1 85 ? -3.345 -7.169 11.266 1.00 91.25 85 ARG A C 1
ATOM 674 O O . ARG A 1 85 ? -3.587 -8.352 11.017 1.00 91.25 85 ARG A O 1
ATOM 681 N N . LEU A 1 86 ? -2.146 -6.749 11.651 1.00 88.12 86 LEU A N 1
ATOM 682 C CA . LEU A 1 86 ? -1.001 -7.629 11.876 1.00 88.12 86 LEU A CA 1
ATOM 683 C C . LEU A 1 86 ? -0.948 -8.149 13.318 1.00 88.12 86 LEU A C 1
ATOM 685 O O . LEU A 1 86 ? -0.554 -9.296 13.529 1.00 88.12 86 LEU A O 1
ATOM 689 N N . ASN A 1 87 ? -1.404 -7.343 14.277 1.00 82.00 87 ASN A N 1
ATOM 690 C CA . ASN A 1 87 ? -1.303 -7.596 15.706 1.00 82.00 87 ASN A CA 1
ATOM 691 C C . ASN A 1 87 ? -2.701 -7.708 16.344 1.00 82.00 87 ASN A C 1
ATOM 693 O O . ASN A 1 87 ? -3.411 -6.720 16.482 1.00 82.00 87 ASN A O 1
ATOM 697 N N . GLU A 1 88 ? -3.066 -8.913 16.787 1.00 54.34 88 GLU A N 1
ATOM 698 C CA . GLU A 1 88 ? -3.992 -9.129 17.908 1.00 54.34 88 GLU A CA 1
ATOM 699 C C . GLU A 1 88 ? -3.181 -9.867 18.980 1.00 54.34 88 GLU A C 1
ATOM 701 O O . GLU A 1 88 ? -2.752 -10.999 18.749 1.00 54.34 88 GLU A O 1
ATOM 706 N N . ASN A 1 89 ? -2.950 -9.214 20.118 1.00 41.38 89 ASN A N 1
ATOM 707 C CA . ASN A 1 89 ? -2.688 -9.853 21.408 1.00 41.38 89 ASN A CA 1
ATOM 708 C C . ASN A 1 89 ? -3.680 -9.272 22.410 1.00 41.38 89 ASN A C 1
ATOM 710 O O . ASN A 1 89 ? -3.759 -8.023 22.470 1.00 41.38 89 ASN A O 1
#

Secondary structure (DSSP, 8-state):
--GGGGS---HHHHHHHHHHHHHHHHHH-TTTTTTSHHHHHHHHHTT--S-TTHHHHHHHTS-HHHHHHHHTTS-HHHHHHHHHHH---

pLDDT: mean 91.48, std 10.03, range [41.38, 98.31]

Organism: NCBI:txid1618574